Protein AF-L7VW21-F1 (afdb_monomer_lite)

Secondary structure (DSSP, 8-state):
-------------EEEEEEE-TTSSEEEEEEEETT-SSEEEEEEEEHHHHHHHHHHHTTEEEEE-TTSEEEEEESTT---EEEEEEHHHHHHHHHTTS-HHHHHHHHHHHHHHHHHHHHHHHHHHHHHS---

Structure (mmCIF, N/CA/C/O backbone):
data_AF-L7VW21-F1
#
_entry.id   AF-L7VW21-F1
#
loop_
_atom_site.group_PDB
_atom_site.id
_atom_site.type_symbol
_atom_site.label_atom_id
_atom_site.label_alt_id
_atom_site.label_comp_id
_atom_site.label_asym_id
_atom_site.label_entity_id
_atom_site.label_seq_id
_atom_site.pdbx_PDB_ins_code
_atom_site.Cartn_x
_atom_site.Cartn_y
_atom_site.Cartn_z
_atom_site.occupancy
_atom_site.B_iso_or_equiv
_atom_site.auth_seq_id
_atom_site.auth_comp_id
_atom_site.auth_asym_id
_atom_site.auth_atom_id
_atom_site.pdbx_PDB_model_num
ATOM 1 N N . MET A 1 1 ? 47.213 -26.722 -43.485 1.00 38.16 1 MET A N 1
ATOM 2 C CA . MET A 1 1 ? 46.741 -25.328 -43.385 1.00 38.16 1 MET A CA 1
ATOM 3 C C . MET A 1 1 ? 45.326 -25.397 -42.850 1.00 38.16 1 MET A C 1
ATOM 5 O O . MET A 1 1 ? 44.429 -25.732 -43.605 1.00 38.16 1 MET A O 1
ATOM 9 N N . ALA A 1 2 ? 45.167 -25.261 -41.534 1.00 38.91 2 ALA A N 1
ATOM 10 C CA . ALA A 1 2 ? 43.860 -25.207 -40.894 1.00 38.91 2 ALA A CA 1
ATOM 11 C C . ALA A 1 2 ? 43.546 -23.724 -40.696 1.00 38.91 2 ALA A C 1
ATOM 13 O O . ALA A 1 2 ? 44.190 -23.068 -39.879 1.00 38.91 2 ALA A O 1
ATOM 14 N N . GLU A 1 3 ? 42.651 -23.186 -41.522 1.00 41.03 3 GLU A N 1
ATOM 15 C CA . GLU A 1 3 ? 42.056 -21.879 -41.276 1.00 41.03 3 GLU A CA 1
ATOM 16 C C . GLU A 1 3 ? 41.240 -21.994 -39.993 1.00 41.03 3 GLU A C 1
ATOM 18 O O . GLU A 1 3 ? 40.267 -22.743 -39.911 1.00 41.03 3 GLU A O 1
ATOM 23 N N . ALA A 1 4 ? 41.701 -21.304 -38.956 1.00 46.00 4 ALA A N 1
ATOM 24 C CA . ALA A 1 4 ? 40.926 -21.103 -37.755 1.00 46.00 4 ALA A CA 1
ATOM 25 C C . ALA A 1 4 ? 39.697 -20.272 -38.143 1.00 46.00 4 ALA A C 1
ATOM 27 O O . ALA A 1 4 ? 39.808 -19.072 -38.390 1.00 46.00 4 ALA A O 1
ATOM 28 N N . MET A 1 5 ? 38.533 -20.921 -38.204 1.00 46.16 5 MET A N 1
ATOM 29 C CA . MET A 1 5 ? 37.246 -20.253 -38.039 1.00 46.16 5 MET A CA 1
ATOM 30 C C . MET A 1 5 ? 37.246 -19.626 -36.646 1.00 46.16 5 MET A C 1
ATOM 32 O O . MET A 1 5 ? 36.877 -20.250 -35.654 1.00 46.16 5 MET A O 1
ATOM 36 N N . SER A 1 6 ? 37.752 -18.400 -36.566 1.00 46.16 6 SER A N 1
ATOM 37 C CA . SER A 1 6 ? 37.501 -17.518 -35.443 1.00 46.16 6 SER A CA 1
ATOM 38 C C . SER A 1 6 ? 36.067 -17.037 -35.609 1.00 46.16 6 SER A C 1
ATOM 40 O O . SER A 1 6 ? 35.836 -15.961 -36.155 1.00 46.16 6 SER A O 1
ATOM 42 N N . ASP A 1 7 ? 35.108 -17.859 -35.182 1.00 49.16 7 ASP A N 1
ATOM 43 C CA . ASP A 1 7 ? 33.775 -17.373 -34.852 1.00 49.16 7 ASP A CA 1
ATOM 44 C C . ASP A 1 7 ? 33.966 -16.362 -33.716 1.00 49.16 7 ASP A C 1
ATOM 46 O O . ASP A 1 7 ? 34.013 -16.705 -32.533 1.00 49.16 7 ASP A O 1
ATOM 50 N N . LEU A 1 8 ? 34.168 -15.093 -34.086 1.00 49.88 8 LEU A N 1
ATOM 51 C CA . LEU A 1 8 ? 33.891 -13.979 -33.201 1.00 49.88 8 LEU A CA 1
ATOM 52 C C . LEU A 1 8 ? 32.393 -14.063 -32.908 1.00 49.88 8 LEU A C 1
ATOM 54 O O . LEU A 1 8 ? 31.567 -13.524 -33.639 1.00 49.88 8 LEU A O 1
ATOM 58 N N . THR A 1 9 ? 32.023 -14.750 -31.833 1.00 54.56 9 THR A N 1
ATOM 59 C CA . THR A 1 9 ? 30.822 -14.371 -31.098 1.00 54.56 9 THR A CA 1
ATOM 60 C C . THR A 1 9 ? 31.061 -12.949 -30.611 1.00 54.56 9 THR A C 1
ATOM 62 O O . THR A 1 9 ? 31.649 -12.745 -29.551 1.00 54.56 9 THR A O 1
ATOM 65 N N . ASP A 1 10 ? 30.671 -11.967 -31.424 1.00 63.03 10 ASP A N 1
ATOM 66 C CA . ASP A 1 10 ? 30.539 -10.581 -30.998 1.00 63.03 10 ASP A CA 1
ATOM 67 C C . ASP A 1 10 ? 29.533 -10.568 -29.845 1.00 63.03 10 ASP A C 1
ATOM 69 O O . ASP A 1 10 ? 28.317 -10.650 -30.025 1.00 63.03 10 ASP A O 1
ATOM 73 N N . THR A 1 11 ? 30.048 -10.566 -28.618 1.00 66.56 11 THR A N 1
ATOM 74 C CA . THR A 1 11 ? 29.231 -10.404 -27.418 1.00 66.56 11 THR A CA 1
ATOM 75 C C . THR A 1 11 ? 28.704 -8.977 -27.388 1.00 66.56 11 THR A C 1
ATOM 77 O O . THR A 1 11 ? 29.416 -8.047 -27.008 1.00 66.56 11 THR A O 1
ATOM 80 N N . VAL A 1 12 ? 27.443 -8.809 -27.783 1.00 71.19 12 VAL A N 1
ATOM 81 C CA . VAL A 1 12 ? 26.721 -7.542 -27.656 1.00 71.19 12 VAL A CA 1
ATOM 82 C C . VAL A 1 12 ? 26.504 -7.251 -26.172 1.00 71.19 12 VAL A C 1
ATOM 84 O O . VAL A 1 12 ? 25.857 -8.019 -25.458 1.00 71.19 12 VAL A O 1
ATOM 87 N N . GLN A 1 13 ? 27.059 -6.138 -25.690 1.00 78.25 13 GLN A N 1
ATOM 88 C CA . GLN A 1 13 ? 26.785 -5.662 -24.338 1.00 78.25 13 GLN A CA 1
ATOM 89 C C . GLN A 1 13 ? 25.401 -5.021 -24.301 1.00 78.25 13 GLN A C 1
ATOM 91 O O . GLN A 1 13 ? 25.165 -4.016 -24.968 1.00 78.25 13 GLN A O 1
ATOM 96 N N . VAL A 1 14 ? 24.504 -5.586 -23.497 1.00 81.12 14 VAL A N 1
ATOM 97 C CA . VAL A 1 14 ? 23.169 -5.037 -23.246 1.00 81.12 14 VAL A CA 1
ATOM 98 C C . VAL A 1 14 ? 23.050 -4.553 -21.807 1.00 81.12 14 VAL A C 1
ATOM 100 O O . VAL A 1 14 ? 23.640 -5.136 -20.897 1.00 81.12 14 VAL A O 1
ATOM 103 N N . GLN A 1 15 ? 22.282 -3.489 -21.595 1.00 81.00 15 GLN A N 1
ATOM 104 C CA . GLN A 1 15 ? 21.991 -2.932 -20.278 1.00 81.00 15 GLN A CA 1
ATOM 105 C C . GLN A 1 15 ? 20.484 -2.969 -20.015 1.00 81.00 15 GLN A C 1
ATOM 107 O O . GLN A 1 15 ? 19.704 -2.638 -20.914 1.00 81.00 15 GLN A O 1
ATOM 112 N N . PRO A 1 16 ? 20.058 -3.368 -18.805 1.00 79.62 16 PRO A N 1
ATOM 113 C CA . PRO A 1 16 ? 18.663 -3.283 -18.420 1.00 79.62 16 PRO A CA 1
ATOM 114 C C . PRO A 1 16 ? 18.266 -1.825 -18.185 1.00 79.62 16 PRO A C 1
ATOM 116 O O . PRO A 1 16 ? 18.934 -1.088 -17.462 1.00 79.62 16 PRO A O 1
ATOM 119 N N . GLU A 1 17 ? 17.140 -1.432 -18.762 1.00 83.50 17 GLU A N 1
ATOM 120 C CA . GLU A 1 17 ? 16.513 -0.134 -18.560 1.00 83.50 17 GLU A CA 1
ATOM 121 C C . GLU A 1 17 ? 15.079 -0.340 -18.066 1.00 83.50 17 GLU A C 1
ATOM 123 O O . GLU A 1 17 ? 14.310 -1.107 -18.649 1.00 83.50 17 GLU A O 1
ATOM 128 N N . PHE A 1 18 ? 14.707 0.377 -17.005 1.00 82.50 18 PHE A N 1
ATOM 129 C CA . PHE A 1 18 ? 13.340 0.428 -16.498 1.00 82.50 18 PHE A CA 1
ATOM 130 C C . PHE A 1 18 ? 12.856 1.869 -16.519 1.00 82.50 18 PHE A C 1
ATOM 132 O O . PHE A 1 18 ? 13.459 2.746 -15.901 1.00 82.50 18 PHE A O 1
ATOM 139 N N . ARG A 1 19 ? 11.747 2.117 -17.214 1.00 84.94 19 ARG A N 1
ATOM 140 C CA . ARG A 1 19 ? 11.143 3.449 -17.291 1.00 84.94 19 ARG A CA 1
ATOM 141 C C . ARG A 1 19 ? 9.628 3.388 -17.260 1.00 84.94 19 ARG A C 1
ATOM 143 O O . ARG A 1 19 ? 9.024 2.389 -17.646 1.00 84.94 19 ARG A O 1
ATOM 150 N N . LEU A 1 20 ? 9.013 4.482 -16.829 1.00 82.88 20 LEU A N 1
ATOM 151 C CA . LEU A 1 20 ? 7.581 4.679 -17.000 1.00 82.88 20 LEU A CA 1
ATOM 152 C C . LEU A 1 20 ? 7.296 4.951 -18.483 1.00 82.88 20 LEU A C 1
ATOM 154 O O . LEU A 1 20 ? 8.006 5.726 -19.124 1.00 82.88 20 LEU A O 1
ATOM 158 N N . ASP A 1 21 ? 6.268 4.309 -19.026 1.00 85.88 21 ASP A N 1
ATOM 159 C CA . ASP A 1 21 ? 5.797 4.589 -20.379 1.00 85.88 21 ASP A CA 1
ATOM 160 C C . ASP A 1 21 ? 5.298 6.043 -20.489 1.00 85.88 21 ASP A C 1
ATOM 162 O O . ASP A 1 21 ? 4.825 6.632 -19.514 1.00 85.88 21 ASP A O 1
ATOM 166 N N . ALA A 1 22 ? 5.354 6.621 -21.689 1.00 84.19 22 ALA A N 1
ATOM 167 C CA . ALA A 1 22 ? 4.931 7.996 -21.949 1.00 84.19 22 ALA A CA 1
ATOM 168 C C . ALA A 1 22 ? 3.450 8.234 -21.596 1.00 84.19 22 ALA A C 1
ATOM 170 O O . ALA A 1 22 ? 3.089 9.316 -21.135 1.00 84.19 22 ALA A O 1
ATOM 171 N N . SER A 1 23 ? 2.610 7.205 -21.750 1.00 84.38 23 SER A N 1
ATOM 172 C CA . SER A 1 23 ? 1.199 7.216 -21.338 1.00 84.38 23 SER A CA 1
ATOM 173 C C . SER A 1 23 ? 1.002 7.246 -19.816 1.00 84.38 23 SER A C 1
ATOM 175 O O . SER A 1 23 ? -0.074 7.593 -19.342 1.00 84.38 23 SER A O 1
ATOM 177 N N . ARG A 1 24 ? 2.031 6.880 -19.035 1.00 77.69 24 ARG A N 1
ATOM 178 C CA . ARG A 1 24 ? 1.972 6.620 -17.583 1.00 77.69 24 ARG A CA 1
ATOM 179 C C . ARG A 1 24 ? 1.017 5.493 -17.165 1.00 77.69 24 ARG A C 1
ATOM 181 O O . ARG A 1 24 ? 0.743 5.337 -15.972 1.00 77.69 24 ARG A O 1
ATOM 188 N N . GLU A 1 25 ? 0.555 4.689 -18.120 1.00 84.31 25 GLU A N 1
ATOM 189 C CA . GLU A 1 25 ? -0.331 3.537 -17.896 1.00 84.31 25 GLU A CA 1
ATOM 190 C C . GLU A 1 25 ? 0.436 2.215 -17.726 1.00 84.31 25 GLU A C 1
ATOM 192 O O . GLU A 1 25 ? -0.151 1.167 -17.453 1.00 84.31 25 GLU A O 1
ATOM 197 N N . GLY A 1 26 ? 1.759 2.235 -17.889 1.00 85.00 26 GLY A N 1
ATOM 198 C CA . GLY A 1 26 ? 2.598 1.050 -17.759 1.00 85.00 26 GLY A CA 1
ATOM 199 C C . GLY A 1 26 ? 4.071 1.378 -17.598 1.00 85.00 26 G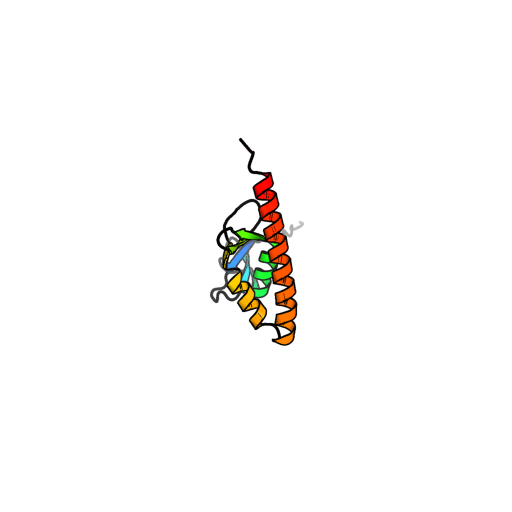LY A C 1
ATOM 200 O O . GLY A 1 26 ? 4.484 2.529 -17.717 1.00 85.00 26 GLY A O 1
ATOM 201 N N . TYR A 1 27 ? 4.856 0.340 -17.352 1.00 85.50 27 TYR A N 1
ATOM 202 C CA . TYR A 1 27 ? 6.310 0.396 -17.310 1.00 85.50 27 TYR A CA 1
ATOM 203 C C . TYR A 1 27 ? 6.882 -0.324 -18.522 1.00 85.50 27 TYR A C 1
ATOM 205 O O . TYR A 1 27 ? 6.293 -1.278 -19.031 1.00 85.50 27 TYR A O 1
ATOM 213 N N . ILE A 1 28 ? 8.039 0.126 -18.981 1.00 87.50 28 ILE A N 1
ATOM 214 C CA . ILE A 1 28 ? 8.818 -0.546 -20.010 1.00 87.50 28 ILE A CA 1
ATOM 215 C C . ILE A 1 28 ? 10.073 -1.078 -19.334 1.00 87.50 28 ILE A C 1
ATOM 217 O O . ILE A 1 28 ? 10.856 -0.299 -18.788 1.00 87.50 28 ILE A O 1
ATOM 221 N N . ALA A 1 29 ? 10.241 -2.397 -19.380 1.00 86.44 29 ALA A N 1
ATOM 222 C CA . ALA A 1 29 ? 11.517 -3.050 -19.130 1.00 86.44 29 ALA A CA 1
ATOM 223 C C . ALA A 1 29 ? 12.156 -3.346 -20.485 1.00 86.44 29 ALA A C 1
ATOM 225 O O . ALA A 1 29 ? 11.537 -4.006 -21.325 1.00 86.44 29 ALA A O 1
ATOM 226 N N . ALA A 1 30 ? 13.361 -2.842 -20.714 1.00 87.44 30 ALA A N 1
ATOM 227 C CA . ALA A 1 30 ? 14.082 -3.034 -21.961 1.00 87.44 30 ALA A CA 1
ATOM 228 C C . ALA A 1 30 ? 15.507 -3.530 -21.716 1.00 87.44 30 ALA A C 1
ATOM 230 O O . ALA A 1 30 ? 16.114 -3.227 -20.693 1.00 87.44 30 ALA A O 1
ATOM 231 N N . LEU A 1 31 ? 16.035 -4.288 -22.674 1.00 86.81 31 LEU A N 1
ATOM 232 C CA . LEU A 1 31 ? 17.468 -4.517 -22.812 1.00 86.81 31 LEU A CA 1
ATOM 233 C C . LEU A 1 31 ? 17.941 -3.687 -23.995 1.00 86.81 31 LEU A C 1
ATOM 235 O O . LEU A 1 31 ? 17.502 -3.914 -25.123 1.00 86.81 31 LEU A O 1
ATOM 239 N N . THR A 1 32 ? 18.816 -2.729 -23.733 1.00 84.69 32 THR A N 1
ATOM 240 C CA . THR A 1 32 ? 19.317 -1.785 -24.734 1.00 84.69 32 THR A CA 1
ATOM 241 C C . THR A 1 32 ? 20.790 -2.074 -24.988 1.00 84.69 32 THR A C 1
ATOM 243 O O . THR A 1 32 ? 21.536 -2.307 -24.036 1.00 84.69 32 THR A O 1
ATOM 246 N N . GLU A 1 33 ? 21.226 -2.108 -26.248 1.00 85.44 33 GLU A N 1
ATOM 247 C CA . GLU A 1 33 ? 22.655 -2.281 -26.542 1.00 85.44 33 GLU A CA 1
ATOM 248 C C . GLU A 1 33 ? 23.434 -1.065 -26.042 1.00 85.44 33 GLU A C 1
ATOM 250 O O . GLU A 1 33 ? 23.012 0.071 -26.225 1.00 85.44 33 GLU A O 1
ATOM 255 N N . ALA A 1 34 ? 24.606 -1.273 -25.450 1.00 74.12 34 ALA A N 1
ATOM 256 C CA . ALA A 1 34 ? 25.404 -0.179 -24.896 1.00 74.12 34 ALA A CA 1
ATOM 257 C C . ALA A 1 34 ? 25.810 0.877 -25.949 1.00 74.12 34 ALA A C 1
ATOM 259 O O . ALA A 1 34 ? 26.090 2.023 -25.604 1.00 74.12 34 ALA A O 1
ATOM 260 N N . SER A 1 35 ? 25.845 0.496 -27.228 1.00 76.06 35 SER A N 1
ATOM 261 C CA . SER A 1 35 ? 26.209 1.340 -28.371 1.00 76.06 35 SER A CA 1
ATOM 262 C C . SER A 1 35 ? 25.013 1.956 -29.110 1.00 76.06 35 SER A C 1
ATOM 264 O O . SER A 1 35 ? 25.224 2.768 -30.012 1.00 76.06 35 SER A O 1
ATOM 266 N N . SER A 1 36 ? 23.773 1.594 -28.765 1.00 71.25 36 SER A N 1
ATOM 267 C CA . SER A 1 36 ? 22.567 1.993 -29.499 1.00 71.25 36 SER A CA 1
ATOM 268 C C . SER A 1 36 ? 21.461 2.434 -28.550 1.00 71.25 36 SER A C 1
ATOM 270 O O . SER A 1 36 ? 21.205 1.803 -27.539 1.00 71.25 36 SER A O 1
ATOM 272 N N . ALA A 1 37 ? 20.735 3.497 -28.895 1.00 68.56 37 ALA A N 1
ATOM 273 C CA . ALA A 1 37 ? 19.559 3.918 -28.128 1.00 68.56 37 ALA A CA 1
ATOM 274 C C . ALA A 1 37 ? 18.316 3.040 -28.394 1.00 68.56 37 ALA A C 1
ATOM 276 O O . ALA A 1 37 ? 17.273 3.240 -27.767 1.00 68.56 37 ALA A O 1
ATOM 277 N N . ALA A 1 38 ? 18.390 2.108 -29.351 1.00 75.62 38 ALA A N 1
ATOM 278 C CA . ALA A 1 38 ? 17.280 1.228 -29.693 1.00 75.62 38 ALA A CA 1
ATOM 279 C C . ALA A 1 38 ? 17.290 -0.036 -28.809 1.00 75.62 38 ALA A C 1
ATOM 281 O O . ALA A 1 38 ? 18.329 -0.689 -28.694 1.00 75.62 38 ALA A O 1
ATOM 282 N N . PRO A 1 39 ? 16.150 -0.413 -28.201 1.00 78.38 39 PRO A N 1
ATOM 283 C CA . PRO A 1 39 ? 16.072 -1.615 -27.383 1.00 78.38 39 PRO A CA 1
ATOM 284 C C . PRO A 1 39 ? 16.144 -2.878 -28.253 1.00 78.38 39 PRO A C 1
ATOM 286 O O . PRO A 1 39 ? 15.435 -2.989 -29.252 1.00 78.38 39 PRO A O 1
ATOM 289 N N . VAL A 1 40 ? 16.952 -3.852 -27.829 1.00 85.00 40 VAL A N 1
ATOM 290 C CA . VAL A 1 40 ? 17.018 -5.212 -28.401 1.00 85.00 40 VAL A CA 1
ATOM 291 C C . VAL A 1 40 ? 15.719 -5.958 -28.124 1.00 85.00 40 VAL A C 1
ATOM 293 O O . VAL A 1 40 ? 15.167 -6.642 -28.982 1.00 85.00 40 VAL A O 1
ATOM 296 N N . VAL A 1 41 ? 15.214 -5.802 -26.903 1.00 85.94 41 VAL A N 1
ATOM 297 C CA . VAL A 1 41 ? 13.905 -6.290 -26.484 1.00 85.94 41 VAL A CA 1
ATOM 298 C C . VAL A 1 41 ? 13.300 -5.286 -25.519 1.00 85.94 41 VAL A C 1
ATOM 300 O O . VAL A 1 41 ? 14.001 -4.710 -24.689 1.00 85.94 41 VAL A O 1
ATOM 303 N N . ALA A 1 42 ? 11.994 -5.078 -25.629 1.00 86.94 42 ALA A N 1
ATOM 304 C CA . ALA A 1 42 ? 11.228 -4.269 -24.699 1.00 86.94 42 ALA A CA 1
ATOM 305 C C . ALA A 1 42 ? 9.908 -4.970 -24.388 1.00 86.94 42 ALA A C 1
ATOM 307 O O . ALA A 1 42 ? 9.199 -5.413 -25.293 1.00 86.94 42 ALA A O 1
ATOM 308 N N . ILE A 1 43 ? 9.573 -5.051 -23.106 1.00 88.62 43 ILE A N 1
ATOM 309 C CA . ILE A 1 43 ? 8.299 -5.577 -22.628 1.00 88.62 43 ILE A CA 1
ATOM 310 C C . ILE A 1 43 ? 7.566 -4.430 -21.948 1.00 88.62 43 ILE A C 1
ATOM 312 O O . ILE A 1 43 ? 8.090 -3.792 -21.031 1.00 88.62 43 ILE A O 1
ATOM 316 N N . ARG A 1 44 ? 6.335 -4.173 -22.399 1.00 88.81 44 ARG A N 1
ATOM 317 C CA . ARG A 1 44 ? 5.424 -3.254 -21.720 1.00 88.81 44 ARG A CA 1
ATOM 318 C C . ARG A 1 44 ? 4.649 -4.028 -20.664 1.00 88.81 44 ARG A C 1
ATOM 320 O O . ARG A 1 44 ? 3.923 -4.967 -20.978 1.00 88.81 44 ARG A O 1
ATOM 327 N N . MET A 1 45 ? 4.798 -3.604 -19.422 1.00 87.38 45 MET A N 1
ATOM 328 C CA . MET A 1 45 ? 4.107 -4.163 -18.271 1.00 87.38 45 MET A CA 1
ATOM 329 C C . MET A 1 45 ? 2.987 -3.205 -17.852 1.00 87.38 45 MET A C 1
ATOM 331 O O . MET A 1 45 ? 3.255 -2.015 -17.655 1.00 87.38 45 MET A O 1
ATOM 335 N N . PRO A 1 46 ? 1.735 -3.679 -17.718 1.00 86.31 46 PRO A N 1
ATOM 336 C CA . PRO A 1 46 ? 0.648 -2.872 -17.181 1.00 86.31 46 PRO A CA 1
ATOM 337 C C . PRO A 1 46 ? 1.000 -2.331 -15.799 1.00 86.31 46 PRO A C 1
ATOM 339 O O . PRO A 1 46 ? 1.511 -3.063 -14.947 1.00 86.31 46 PRO A O 1
ATOM 342 N N . ARG A 1 47 ? 0.688 -1.058 -15.559 1.00 82.38 47 ARG A N 1
ATOM 343 C CA . ARG A 1 47 ? 1.000 -0.399 -14.289 1.00 82.38 47 ARG A CA 1
ATOM 344 C C . ARG A 1 47 ? 0.331 -1.080 -13.100 1.00 82.38 47 ARG A C 1
ATOM 346 O O . ARG A 1 47 ? 0.960 -1.231 -12.067 1.00 82.38 47 ARG A O 1
ATOM 353 N N . SER A 1 48 ? -0.891 -1.579 -13.272 1.00 80.81 48 SER A N 1
ATOM 354 C CA . SER A 1 48 ? -1.609 -2.318 -12.228 1.00 80.81 48 SER A CA 1
ATOM 355 C C . SER A 1 48 ? -0.874 -3.572 -11.741 1.00 80.81 48 SER A C 1
ATOM 357 O O . SER A 1 48 ? -1.011 -3.935 -10.577 1.00 80.81 48 SER A O 1
ATOM 359 N N . ILE A 1 49 ? -0.089 -4.225 -12.605 1.00 79.50 49 ILE A N 1
ATOM 360 C CA . ILE A 1 49 ? 0.695 -5.414 -12.245 1.00 79.50 49 ILE A CA 1
ATOM 361 C C . ILE A 1 49 ? 1.967 -4.995 -11.509 1.00 79.50 49 ILE A C 1
ATOM 363 O O . ILE A 1 49 ? 2.251 -5.520 -10.438 1.00 79.50 49 ILE A O 1
ATOM 367 N N . VAL A 1 50 ? 2.704 -4.024 -12.057 1.00 75.81 50 VAL A N 1
ATOM 368 C CA . VAL A 1 50 ? 3.966 -3.559 -11.461 1.00 75.81 50 VAL A CA 1
ATOM 369 C C . VAL A 1 50 ? 3.720 -2.891 -10.114 1.00 75.81 50 VAL A C 1
ATOM 371 O O . VAL A 1 50 ? 4.379 -3.255 -9.148 1.00 75.81 50 VAL A O 1
ATOM 374 N N . ASP A 1 51 ? 2.744 -1.986 -10.019 1.00 75.94 51 ASP A N 1
ATOM 375 C CA . ASP A 1 51 ? 2.420 -1.284 -8.774 1.00 75.94 51 ASP A CA 1
ATOM 376 C C . ASP A 1 51 ? 2.024 -2.289 -7.690 1.00 75.94 51 ASP A C 1
ATOM 378 O O . ASP A 1 51 ? 2.515 -2.205 -6.572 1.00 75.94 51 ASP A O 1
ATOM 382 N N . ARG A 1 52 ? 1.214 -3.301 -8.025 1.00 73.00 52 ARG A N 1
ATOM 383 C CA . ARG A 1 52 ? 0.856 -4.360 -7.077 1.00 73.00 52 ARG A CA 1
ATOM 384 C C . ARG A 1 52 ? 2.080 -5.136 -6.593 1.00 73.00 52 ARG A C 1
ATOM 386 O O . ARG A 1 52 ? 2.259 -5.273 -5.390 1.00 73.00 52 ARG A O 1
ATOM 393 N N . THR A 1 53 ? 2.924 -5.620 -7.503 1.00 74.00 53 THR A N 1
ATOM 394 C CA . THR A 1 53 ? 4.125 -6.389 -7.137 1.00 74.00 53 THR A CA 1
ATOM 395 C C . THR A 1 53 ? 5.120 -5.550 -6.336 1.00 74.00 53 THR A C 1
ATOM 397 O O . THR A 1 53 ? 5.704 -6.048 -5.379 1.00 74.00 53 THR A O 1
ATOM 400 N N . VAL A 1 54 ? 5.296 -4.274 -6.688 1.00 70.81 54 VAL A N 1
ATOM 401 C CA . VAL A 1 54 ? 6.161 -3.342 -5.954 1.00 70.81 54 VAL A CA 1
ATOM 402 C C . VAL A 1 54 ? 5.601 -3.074 -4.561 1.00 70.81 54 VAL A C 1
ATOM 404 O O . VAL A 1 54 ? 6.354 -3.150 -3.600 1.00 70.81 54 VAL A O 1
ATOM 407 N N . LEU A 1 55 ? 4.298 -2.812 -4.425 1.00 66.94 55 LEU A N 1
ATOM 408 C CA . LEU A 1 55 ? 3.658 -2.586 -3.126 1.00 66.94 55 LEU A CA 1
ATOM 409 C C . LEU A 1 55 ? 3.706 -3.836 -2.235 1.00 66.94 55 LEU A C 1
ATOM 411 O O . LEU A 1 55 ? 3.964 -3.715 -1.042 1.00 66.94 55 LEU A O 1
ATOM 415 N N . GLU A 1 56 ? 3.512 -5.031 -2.799 1.00 69.81 56 GLU A N 1
ATOM 416 C CA . GLU A 1 56 ? 3.649 -6.301 -2.071 1.00 69.81 56 GLU A CA 1
ATOM 417 C C . GLU A 1 56 ? 5.102 -6.540 -1.614 1.00 69.81 56 GLU A C 1
ATOM 419 O O . GLU A 1 56 ? 5.330 -6.979 -0.488 1.00 69.81 56 GLU A O 1
ATOM 424 N N . ALA A 1 57 ? 6.093 -6.212 -2.451 1.00 68.56 57 ALA A N 1
ATOM 425 C CA . ALA A 1 57 ? 7.512 -6.372 -2.126 1.00 68.56 57 ALA A CA 1
ATOM 426 C C . ALA A 1 57 ? 8.063 -5.282 -1.187 1.00 68.56 57 ALA A C 1
ATOM 428 O O . ALA A 1 57 ? 9.022 -5.538 -0.465 1.00 68.56 57 ALA A O 1
ATOM 429 N N . ALA A 1 58 ? 7.471 -4.083 -1.180 1.00 67.19 58 ALA A N 1
ATOM 430 C CA . ALA A 1 58 ? 7.949 -2.921 -0.427 1.00 67.19 58 ALA A CA 1
ATOM 431 C C . ALA A 1 58 ? 7.743 -3.016 1.095 1.00 67.19 58 ALA A C 1
ATOM 433 O O . ALA A 1 58 ? 8.087 -2.072 1.801 1.00 67.19 58 ALA A O 1
ATOM 434 N N . GLY A 1 59 ? 7.162 -4.109 1.608 1.00 68.75 59 GLY A N 1
ATOM 435 C CA . GLY A 1 59 ? 7.007 -4.317 3.050 1.00 68.75 59 GLY A CA 1
ATOM 436 C C . GLY A 1 59 ? 6.265 -3.160 3.720 1.00 68.75 59 GLY A C 1
ATOM 437 O O . GLY A 1 59 ? 6.790 -2.522 4.632 1.00 68.75 59 GLY A O 1
ATOM 438 N N . LEU A 1 60 ? 5.071 -2.834 3.214 1.00 76.50 60 LEU A N 1
ATOM 439 C CA . LEU A 1 60 ? 4.340 -1.650 3.655 1.00 76.50 60 LEU A CA 1
ATOM 440 C C . LEU A 1 60 ? 3.966 -1.736 5.136 1.00 76.50 60 LEU A C 1
ATOM 442 O O . LEU A 1 60 ? 3.384 -2.723 5.585 1.00 76.50 60 LEU A O 1
ATOM 446 N N . THR A 1 61 ? 4.240 -0.661 5.871 1.00 78.38 61 THR A N 1
ATOM 447 C CA . THR A 1 61 ? 3.794 -0.503 7.259 1.00 78.38 61 THR A CA 1
ATOM 448 C C . THR A 1 61 ? 2.699 0.551 7.334 1.00 78.38 61 THR A C 1
ATOM 450 O O . THR A 1 61 ? 2.818 1.627 6.745 1.00 78.38 61 THR A O 1
ATOM 453 N N . LEU A 1 62 ? 1.635 0.232 8.069 1.00 81.19 62 LEU A N 1
ATOM 454 C CA . LEU A 1 62 ? 0.526 1.130 8.371 1.00 81.19 62 LEU A CA 1
ATOM 455 C C . LEU A 1 62 ? 0.682 1.661 9.796 1.00 81.19 62 LEU A C 1
ATOM 457 O O . LEU A 1 62 ? 0.843 0.881 10.733 1.00 81.19 62 LEU A O 1
ATOM 461 N N . GLU A 1 63 ? 0.580 2.974 9.964 1.00 82.94 63 GLU A N 1
ATOM 462 C CA . GLU A 1 63 ? 0.555 3.628 11.273 1.00 82.94 63 GLU A CA 1
ATOM 463 C C . GLU A 1 63 ? -0.713 4.470 11.407 1.00 82.94 63 GLU A C 1
ATOM 465 O O . GLU A 1 63 ? -1.009 5.302 10.546 1.00 82.94 63 GLU A O 1
ATOM 470 N N . LEU A 1 64 ? -1.441 4.287 12.509 1.00 83.69 64 LEU A N 1
ATOM 471 C CA . LEU A 1 64 ? -2.486 5.214 12.929 1.00 83.69 64 LEU A CA 1
ATOM 472 C C . LEU A 1 64 ? -1.844 6.339 13.748 1.00 83.69 64 LEU A C 1
ATOM 474 O O . LEU A 1 64 ? -1.351 6.107 14.852 1.00 83.69 64 LEU A O 1
ATOM 478 N N . ARG A 1 65 ? -1.864 7.558 13.212 1.00 83.62 65 ARG A N 1
ATOM 479 C CA . ARG A 1 65 ? -1.294 8.741 13.860 1.00 83.62 65 ARG A CA 1
ATOM 480 C C . ARG A 1 65 ? -2.266 9.361 14.861 1.00 83.62 65 ARG A C 1
ATOM 482 O O . ARG A 1 65 ? -3.482 9.197 14.777 1.00 83.62 65 ARG A O 1
ATOM 489 N N . ALA A 1 66 ? -1.720 10.155 15.783 1.00 79.81 66 ALA A N 1
ATOM 490 C CA . ALA A 1 66 ? -2.493 10.857 16.811 1.00 79.81 66 ALA A CA 1
ATOM 491 C C . ALA A 1 66 ? -3.506 11.876 16.248 1.00 79.81 66 ALA A C 1
ATOM 493 O O . ALA A 1 66 ? -4.463 12.227 16.932 1.00 79.81 66 ALA A O 1
ATOM 494 N N . ASP A 1 67 ? -3.313 12.340 15.010 1.00 80.50 67 ASP A N 1
ATOM 495 C CA . ASP A 1 67 ? -4.249 13.221 14.301 1.00 80.50 67 ASP A CA 1
ATOM 496 C C . ASP A 1 67 ? -5.431 12.469 13.651 1.00 80.50 67 ASP A C 1
ATOM 498 O O . ASP A 1 67 ? -6.279 13.090 13.010 1.00 80.50 67 ASP A O 1
ATOM 502 N N . GLY A 1 68 ? -5.507 11.142 13.815 1.00 76.94 68 GLY A N 1
ATOM 503 C CA . GLY A 1 68 ? -6.558 10.292 13.250 1.00 76.94 68 GLY A CA 1
ATOM 504 C C . GLY A 1 68 ? -6.347 9.926 11.777 1.00 76.94 68 GLY A C 1
ATOM 505 O O . GLY A 1 68 ? -7.250 9.368 11.142 1.00 76.94 68 GLY A O 1
ATOM 506 N N . SER A 1 69 ? -5.179 10.236 11.209 1.00 82.62 69 SER A N 1
ATOM 507 C CA . SER A 1 69 ? -4.790 9.779 9.876 1.00 82.62 69 SER A CA 1
ATOM 508 C C . SER A 1 69 ? -4.123 8.404 9.918 1.00 82.62 69 SER A C 1
ATOM 510 O O . SER A 1 69 ? -3.459 8.038 10.888 1.00 82.62 69 SER A O 1
ATOM 512 N N . VAL A 1 70 ? -4.285 7.643 8.838 1.00 85.75 70 VAL A N 1
ATOM 513 C CA . VAL A 1 70 ? -3.488 6.445 8.568 1.00 85.75 70 VAL A CA 1
ATOM 514 C C . VAL A 1 70 ? -2.391 6.825 7.585 1.00 85.75 70 VAL A C 1
ATOM 516 O O . VAL A 1 70 ? -2.676 7.336 6.499 1.00 85.75 70 VAL A O 1
ATOM 519 N N . ALA A 1 71 ? -1.141 6.599 7.976 1.00 84.25 71 ALA A N 1
ATOM 520 C CA . ALA A 1 71 ? 0.032 6.788 7.135 1.00 84.25 71 ALA A CA 1
ATOM 521 C C . ALA A 1 71 ? 0.571 5.437 6.654 1.00 84.25 71 ALA A C 1
ATOM 523 O O . ALA A 1 71 ? 0.590 4.466 7.411 1.00 84.25 71 ALA A O 1
ATOM 524 N N . VAL A 1 72 ? 1.009 5.389 5.396 1.00 82.94 72 VAL A N 1
ATOM 525 C CA . VAL A 1 72 ? 1.675 4.224 4.799 1.00 82.94 72 VAL A CA 1
ATOM 526 C C . VAL A 1 72 ? 3.141 4.562 4.557 1.00 82.94 72 VAL A C 1
ATOM 528 O O . VAL A 1 72 ? 3.447 5.605 3.969 1.00 82.94 72 VAL A O 1
ATOM 531 N N . TYR A 1 73 ? 4.030 3.657 4.951 1.00 81.06 73 TYR A N 1
ATOM 532 C CA . TYR A 1 73 ? 5.475 3.742 4.724 1.00 81.06 73 TYR A CA 1
ATOM 533 C C . TYR A 1 73 ? 5.953 2.539 3.905 1.00 81.06 73 TYR A C 1
ATOM 535 O O . TYR A 1 73 ? 5.388 1.453 4.047 1.00 81.06 73 TYR A O 1
ATOM 543 N N . ALA A 1 74 ? 6.979 2.723 3.068 1.00 73.69 74 ALA A N 1
ATOM 544 C CA . ALA A 1 74 ? 7.693 1.624 2.410 1.00 73.69 74 ALA A CA 1
ATOM 545 C C . ALA A 1 74 ? 8.948 1.278 3.212 1.00 73.69 74 ALA A C 1
ATOM 547 O O . ALA A 1 74 ? 9.839 2.113 3.299 1.00 73.69 74 ALA A O 1
ATOM 548 N N . ASP A 1 75 ? 9.004 0.044 3.716 1.00 68.50 75 ASP A N 1
ATOM 549 C CA . ASP A 1 75 ? 10.121 -0.564 4.446 1.00 68.50 75 ASP A CA 1
ATOM 550 C C . ASP A 1 75 ? 10.632 0.214 5.688 1.00 68.50 75 ASP A C 1
ATOM 552 O O . ASP A 1 75 ? 10.508 1.427 5.838 1.00 68.50 75 ASP A O 1
ATOM 556 N N . ALA A 1 76 ? 11.213 -0.504 6.647 1.00 52.31 76 ALA A N 1
ATOM 557 C CA . ALA A 1 76 ? 11.541 0.011 7.980 1.00 52.31 76 ALA A CA 1
ATOM 558 C C . ALA A 1 76 ? 12.738 0.988 8.021 1.00 52.31 76 ALA A C 1
ATOM 560 O O . ALA A 1 76 ? 13.042 1.539 9.081 1.00 52.31 76 ALA A O 1
ATOM 561 N N . ILE A 1 77 ? 13.448 1.172 6.902 1.00 55.34 77 ILE A N 1
ATOM 562 C CA . ILE A 1 77 ? 14.735 1.888 6.849 1.00 55.34 77 ILE A CA 1
ATOM 563 C C . ILE A 1 77 ? 14.566 3.347 6.404 1.00 55.34 77 ILE A C 1
ATOM 565 O O . ILE A 1 77 ? 15.328 4.203 6.853 1.00 55.34 77 ILE A O 1
ATOM 569 N N . ASP A 1 78 ? 13.563 3.648 5.575 1.00 56.19 78 ASP A N 1
ATOM 570 C CA . ASP A 1 78 ? 13.330 4.993 5.048 1.00 56.19 78 ASP A CA 1
ATOM 571 C C . ASP A 1 78 ? 11.876 5.409 5.324 1.00 56.19 78 ASP A C 1
ATOM 573 O O . ASP A 1 78 ? 10.939 5.031 4.627 1.00 56.19 78 ASP A O 1
ATOM 577 N N . LEU A 1 79 ? 11.669 6.183 6.396 1.00 57.25 79 LEU A N 1
ATOM 578 C CA . LEU A 1 79 ? 10.351 6.594 6.913 1.00 57.25 79 LEU A CA 1
ATOM 579 C C . LEU A 1 79 ? 9.666 7.673 6.048 1.00 57.25 79 LEU A C 1
ATOM 581 O O . LEU A 1 79 ? 8.916 8.520 6.546 1.00 57.25 79 LEU A O 1
ATOM 585 N N . GLY A 1 80 ? 9.915 7.667 4.740 1.00 68.56 80 GLY A N 1
ATOM 586 C CA . GLY A 1 80 ? 9.198 8.501 3.791 1.00 68.56 80 GLY A CA 1
ATOM 587 C C . GLY A 1 80 ? 7.719 8.128 3.800 1.00 68.56 80 GLY A C 1
ATOM 588 O O . GLY A 1 80 ? 7.341 7.036 3.381 1.00 68.56 80 GLY A O 1
ATOM 589 N N . THR A 1 81 ? 6.860 9.030 4.285 1.00 75.75 81 THR A N 1
ATOM 590 C CA . THR A 1 81 ? 5.406 8.835 4.196 1.00 75.75 81 THR A CA 1
ATOM 591 C C . THR A 1 81 ? 5.013 8.792 2.721 1.00 75.75 81 THR A C 1
ATOM 593 O O . THR A 1 81 ? 5.116 9.806 2.033 1.00 75.75 81 THR A O 1
ATOM 596 N N . LEU A 1 82 ? 4.550 7.638 2.238 1.00 78.94 82 LEU A N 1
ATOM 597 C CA . LEU A 1 82 ? 4.089 7.477 0.855 1.00 78.94 82 LEU A CA 1
ATOM 598 C C . LEU A 1 82 ? 2.755 8.187 0.646 1.00 78.94 82 LEU A C 1
ATOM 600 O O . LEU A 1 82 ? 2.541 8.889 -0.340 1.00 78.94 82 LEU A O 1
ATOM 604 N N . VAL A 1 83 ? 1.846 7.977 1.596 1.00 82.56 83 VAL A N 1
ATOM 605 C CA . VAL A 1 83 ? 0.516 8.568 1.609 1.00 82.56 83 VAL A CA 1
ATOM 606 C C . VAL A 1 83 ? 0.023 8.675 3.048 1.00 82.56 83 VAL A C 1
ATOM 608 O O . VAL A 1 83 ? 0.365 7.854 3.899 1.00 82.56 83 VAL A O 1
ATOM 611 N N . SER A 1 84 ? -0.780 9.698 3.316 1.00 86.00 84 SER A N 1
ATOM 612 C CA . SER A 1 84 ? -1.522 9.856 4.563 1.00 86.00 84 SER A CA 1
ATOM 613 C C . SER A 1 84 ? -2.964 10.207 4.221 1.00 86.00 84 SER A C 1
ATOM 615 O O . SER A 1 84 ? -3.216 11.107 3.415 1.00 86.00 84 SER A O 1
ATOM 617 N N . VAL A 1 85 ? -3.907 9.458 4.788 1.00 86.88 85 VAL A N 1
ATOM 618 C CA . VAL A 1 85 ? -5.342 9.623 4.532 1.00 86.88 85 VAL A CA 1
ATOM 619 C C . VAL A 1 85 ? -6.089 9.622 5.865 1.00 86.88 85 VAL A C 1
ATOM 621 O O . VAL A 1 85 ? -5.778 8.800 6.727 1.00 86.88 85 VAL A O 1
ATOM 624 N N . PRO A 1 86 ? -7.088 10.502 6.070 1.00 87.25 86 PRO A N 1
ATOM 625 C CA . PRO A 1 86 ? -7.949 10.423 7.247 1.00 87.25 86 PRO A CA 1
ATOM 626 C C . PRO A 1 86 ? -8.631 9.052 7.342 1.00 87.25 86 PRO A C 1
ATOM 628 O O . PRO A 1 86 ? -9.246 8.615 6.367 1.00 87.25 86 PRO A O 1
ATOM 631 N N . LEU A 1 87 ? -8.595 8.403 8.513 1.00 82.50 87 LEU A N 1
ATOM 632 C CA . LEU A 1 87 ? -9.229 7.090 8.709 1.00 82.50 87 LEU A CA 1
ATOM 633 C C . LEU A 1 87 ? -10.721 7.119 8.341 1.00 82.50 87 LEU A C 1
ATOM 635 O O . LEU A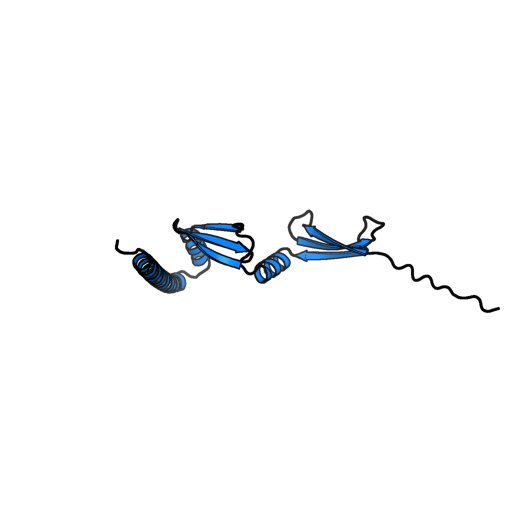 1 87 ? -11.216 6.218 7.674 1.00 82.50 87 LEU A O 1
ATOM 639 N N . VAL A 1 88 ? -11.418 8.205 8.691 1.00 80.31 88 VAL A N 1
ATOM 640 C CA . VAL A 1 88 ? -12.837 8.409 8.352 1.00 80.31 88 VAL A CA 1
ATOM 641 C C . VAL A 1 88 ? -13.107 8.325 6.848 1.00 80.31 88 VAL A C 1
ATOM 643 O O . VAL A 1 88 ? -14.145 7.817 6.432 1.00 80.31 88 VAL A O 1
ATOM 646 N N . ARG A 1 89 ? -12.163 8.785 6.020 1.00 80.25 89 ARG A N 1
ATOM 647 C CA . ARG A 1 89 ? -12.290 8.727 4.566 1.00 80.25 89 ARG A CA 1
ATOM 648 C C . ARG A 1 89 ? -12.095 7.301 4.056 1.00 80.25 89 ARG A C 1
ATOM 650 O O . ARG A 1 89 ? -12.878 6.872 3.219 1.00 80.25 89 ARG A O 1
ATOM 657 N N . LEU A 1 90 ? -11.113 6.571 4.588 1.00 83.38 90 LEU A N 1
ATOM 658 C CA . LEU A 1 90 ? -10.899 5.159 4.249 1.00 83.38 90 LEU A CA 1
ATOM 659 C C . LEU A 1 90 ? -12.121 4.306 4.609 1.00 83.38 90 LEU A C 1
ATOM 661 O O . LEU A 1 90 ? -12.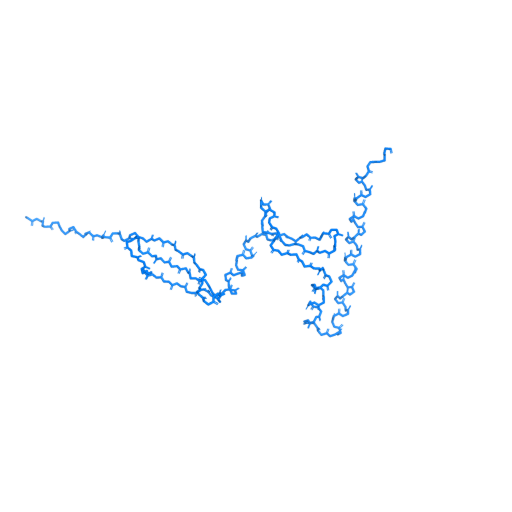551 3.482 3.810 1.00 83.38 90 LEU A O 1
ATOM 665 N N . VAL A 1 91 ? -12.720 4.548 5.779 1.00 80.19 91 VAL A N 1
ATOM 666 C CA . VAL A 1 91 ? -13.951 3.868 6.205 1.00 80.19 91 VAL A CA 1
ATOM 667 C C . VAL A 1 91 ? -15.111 4.206 5.270 1.00 80.19 91 VAL A C 1
ATOM 669 O O . VAL A 1 91 ? -15.800 3.304 4.810 1.00 80.19 91 VAL A O 1
ATOM 672 N N . ALA A 1 92 ? -15.311 5.482 4.931 1.00 78.62 92 ALA A N 1
ATOM 673 C CA . ALA A 1 92 ? -16.368 5.882 4.003 1.00 78.62 92 ALA A CA 1
ATOM 674 C C . ALA A 1 92 ? -16.198 5.255 2.605 1.00 78.62 92 ALA A C 1
ATOM 676 O O . AL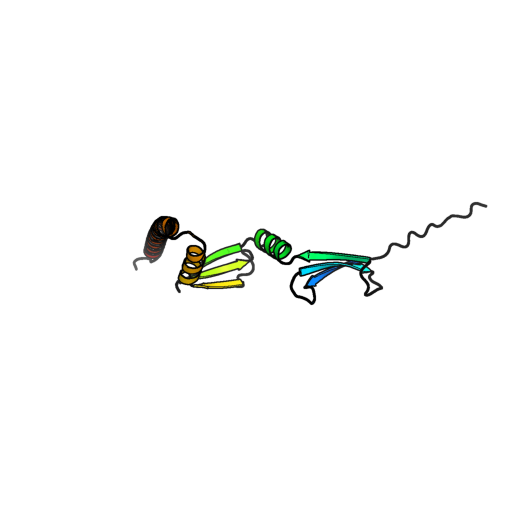A A 1 92 ? -17.174 4.789 2.021 1.00 78.62 92 ALA A O 1
ATOM 677 N N . GLU A 1 93 ? -14.969 5.213 2.081 1.00 81.69 93 GLU A N 1
ATOM 678 C CA . GLU A 1 93 ? -14.654 4.584 0.792 1.00 81.69 93 GLU A CA 1
ATOM 679 C C . GLU A 1 93 ? -14.861 3.061 0.831 1.00 81.69 93 GLU A C 1
ATOM 681 O O . GLU A 1 93 ? -15.395 2.500 -0.123 1.00 81.69 93 GLU A O 1
ATOM 686 N N . ALA A 1 94 ? -14.504 2.397 1.935 1.00 78.31 94 ALA A N 1
ATOM 687 C CA . ALA A 1 94 ? -14.746 0.967 2.116 1.00 78.31 94 ALA A CA 1
ATOM 688 C C . ALA A 1 94 ? -16.246 0.644 2.173 1.00 78.31 94 ALA A C 1
ATOM 690 O O . ALA A 1 94 ? -16.704 -0.282 1.511 1.00 78.31 94 ALA A O 1
ATOM 691 N N . LEU A 1 95 ? -17.031 1.439 2.904 1.00 76.00 95 LEU A N 1
ATOM 692 C CA . LEU A 1 95 ? -18.476 1.228 3.031 1.00 76.00 95 LEU A CA 1
ATOM 693 C C . LEU A 1 95 ? -19.236 1.479 1.734 1.00 76.00 95 LEU A C 1
ATOM 695 O O . LEU A 1 95 ? -20.258 0.848 1.501 1.00 76.00 95 LEU A O 1
ATOM 699 N N . ALA A 1 96 ? -18.732 2.361 0.869 1.00 80.62 96 ALA A N 1
ATOM 700 C CA . ALA A 1 96 ? -19.322 2.592 -0.446 1.00 80.62 96 ALA A CA 1
ATOM 701 C C . ALA A 1 96 ? -19.245 1.364 -1.379 1.00 80.62 96 ALA A C 1
ATOM 703 O O . ALA A 1 96 ? -19.912 1.352 -2.409 1.00 80.62 96 ALA A O 1
ATOM 704 N N . GLN A 1 97 ? -18.429 0.359 -1.042 1.00 80.62 97 GLN A N 1
ATOM 705 C CA . GLN A 1 97 ? -18.235 -0.868 -1.824 1.00 80.62 97 GLN A CA 1
ATOM 706 C C . GLN A 1 97 ? -19.069 -2.052 -1.305 1.00 80.62 97 GLN A C 1
ATOM 708 O O . GLN A 1 97 ? -19.027 -3.124 -1.905 1.00 80.62 97 GLN A O 1
ATOM 713 N N . ILE A 1 98 ? -19.776 -1.889 -0.181 1.00 79.50 98 ILE A N 1
ATOM 714 C CA . ILE A 1 98 ? -20.488 -2.966 0.516 1.00 79.50 98 ILE A CA 1
ATOM 715 C C . ILE A 1 98 ? -21.992 -2.689 0.451 1.00 79.50 98 ILE A C 1
ATOM 717 O O . ILE A 1 98 ? -22.426 -1.537 0.531 1.00 79.50 98 ILE A O 1
ATOM 721 N N . GLU A 1 99 ? -22.797 -3.743 0.324 1.00 77.31 99 GLU A N 1
ATOM 722 C CA . GLU A 1 99 ? -24.251 -3.614 0.401 1.00 77.31 99 GLU A CA 1
ATOM 723 C C . GLU A 1 99 ? -24.678 -3.069 1.783 1.00 77.31 99 GLU A C 1
ATOM 725 O O . GLU A 1 99 ? -24.071 -3.413 2.803 1.00 77.31 99 GLU A O 1
ATOM 730 N N . PRO A 1 100 ? -25.730 -2.232 1.871 1.00 74.88 100 PRO A N 1
ATOM 731 C CA . PRO A 1 100 ? -26.056 -1.484 3.092 1.00 74.88 100 PRO A CA 1
ATOM 732 C C . PRO A 1 100 ? -26.273 -2.353 4.338 1.00 74.88 100 PRO A C 1
ATOM 734 O O . PRO A 1 100 ? -25.984 -1.925 5.454 1.00 74.88 100 PRO A O 1
ATOM 737 N N . GLU A 1 101 ? -26.795 -3.564 4.156 1.00 75.50 101 GLU A N 1
ATOM 738 C CA . GLU A 1 101 ? -27.107 -4.503 5.238 1.00 75.50 101 GLU A CA 1
ATOM 739 C C . GLU A 1 101 ? -25.839 -5.155 5.817 1.00 75.50 101 GLU A C 1
ATOM 741 O O . GLU A 1 101 ? -25.718 -5.299 7.034 1.00 75.50 101 GLU A O 1
ATOM 746 N N . GLU A 1 102 ? -24.858 -5.469 4.969 1.00 73.94 102 GLU A N 1
ATOM 747 C CA . GLU A 1 102 ? -23.549 -5.995 5.377 1.00 73.94 102 GLU A CA 1
ATOM 748 C C . GLU A 1 102 ? -22.667 -4.893 5.981 1.00 73.94 102 GLU A C 1
ATOM 750 O O . GLU A 1 102 ? -21.965 -5.115 6.971 1.00 73.94 102 GLU A O 1
ATOM 755 N N . ALA A 1 103 ? -22.771 -3.670 5.451 1.00 71.69 103 ALA A N 1
ATOM 756 C CA . ALA A 1 103 ? -22.011 -2.515 5.914 1.00 71.69 103 ALA A CA 1
ATOM 757 C C . ALA A 1 103 ? -22.237 -2.216 7.406 1.00 71.69 103 ALA A C 1
ATOM 759 O O . ALA A 1 103 ? -21.290 -1.858 8.104 1.00 71.69 103 ALA A O 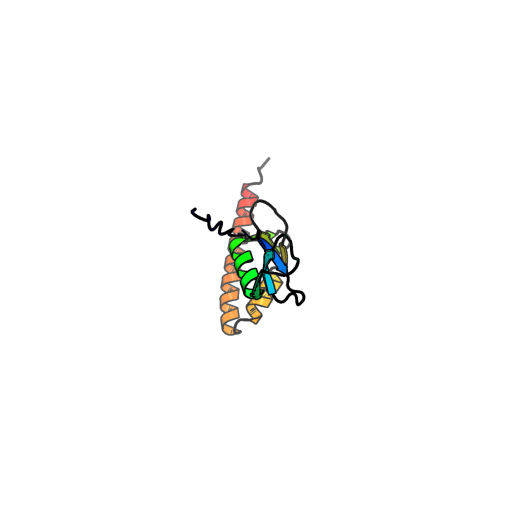1
ATOM 760 N N . VAL A 1 104 ? -23.461 -2.393 7.921 1.00 75.31 104 VAL A N 1
ATOM 761 C CA . VAL A 1 104 ? -23.790 -2.168 9.343 1.00 75.31 104 VAL A CA 1
ATOM 762 C C . VAL A 1 104 ? -23.078 -3.172 10.258 1.00 75.31 104 VAL A C 1
ATOM 764 O O . VAL A 1 104 ? -22.548 -2.786 11.303 1.00 75.31 104 VAL A O 1
ATOM 767 N N . GLN A 1 105 ? -23.042 -4.448 9.871 1.00 76.38 105 GLN A N 1
ATOM 768 C CA . GLN A 1 105 ? -22.410 -5.522 10.644 1.00 76.38 105 GLN A CA 1
ATOM 769 C C . GLN A 1 105 ? -20.876 -5.372 10.670 1.00 76.38 105 GLN A C 1
ATOM 771 O O . GLN A 1 105 ? -20.245 -5.501 11.725 1.00 76.38 105 GLN A O 1
ATOM 776 N N . GLU A 1 106 ? -20.282 -5.051 9.519 1.00 74.31 106 GLU A N 1
ATOM 777 C CA . GLU A 1 106 ? -18.842 -4.800 9.380 1.00 74.31 106 GLU A CA 1
ATOM 778 C C . GLU A 1 106 ? -18.418 -3.534 10.144 1.00 74.31 106 GLU A C 1
ATOM 780 O O . GLU A 1 106 ? -17.425 -3.544 10.877 1.00 74.31 106 GLU A O 1
ATOM 785 N N . LEU A 1 107 ? -19.222 -2.463 10.082 1.00 74.50 107 LEU A N 1
ATOM 786 C CA . LEU A 1 107 ? -19.009 -1.244 10.872 1.00 74.50 107 LEU A CA 1
ATOM 787 C C . LEU A 1 107 ? -18.984 -1.520 12.373 1.00 74.50 107 LEU A C 1
ATOM 789 O O . LEU A 1 107 ? -18.093 -1.032 13.064 1.00 74.50 107 LEU A O 1
ATOM 793 N N . ALA A 1 108 ? -19.948 -2.285 12.889 1.00 76.75 108 ALA A N 1
ATOM 794 C CA . ALA A 1 108 ? -20.016 -2.594 14.316 1.00 76.75 108 ALA A CA 1
ATOM 795 C C . ALA A 1 108 ? -18.765 -3.351 14.795 1.00 76.75 108 ALA A C 1
ATOM 797 O O . ALA A 1 108 ? -18.214 -3.052 15.860 1.00 76.75 108 ALA A O 1
ATOM 798 N N . SER A 1 109 ? -18.284 -4.294 13.982 1.00 77.81 109 SER A N 1
ATOM 799 C CA . SER A 1 109 ? -17.064 -5.062 14.251 1.00 77.81 109 SER A CA 1
ATOM 800 C C . SER A 1 109 ? -15.824 -4.164 14.255 1.00 77.81 109 SER A C 1
ATOM 802 O O . SER A 1 109 ? -15.009 -4.231 15.178 1.00 77.81 109 SER A O 1
ATOM 804 N N . LEU A 1 110 ? -15.716 -3.266 13.273 1.00 77.56 110 LEU A N 1
ATOM 805 C CA . LEU A 1 110 ? -14.613 -2.315 13.164 1.00 77.56 110 LEU A CA 1
ATOM 806 C C . LEU A 1 110 ? -14.591 -1.307 14.321 1.00 77.56 110 LEU A C 1
ATOM 808 O O . LEU A 1 110 ? -13.531 -1.064 14.895 1.00 77.56 110 LEU A O 1
ATOM 812 N N . VAL A 1 111 ? -15.746 -0.742 14.685 1.00 79.25 111 VAL A N 1
ATOM 813 C CA . VAL A 1 111 ? -15.872 0.180 15.827 1.00 79.25 111 VAL A CA 1
ATOM 814 C C . VAL A 1 111 ? -15.408 -0.507 17.108 1.00 79.25 111 VAL A C 1
ATOM 816 O O . VAL A 1 111 ? -14.568 0.037 17.818 1.00 79.25 111 VAL A O 1
ATOM 819 N N . THR A 1 112 ? -15.867 -1.737 17.348 1.00 81.75 112 THR A N 1
ATOM 820 C CA . THR A 1 112 ? -15.468 -2.520 18.525 1.00 81.75 112 THR A CA 1
ATOM 821 C C . THR A 1 112 ? -13.952 -2.743 18.567 1.00 81.75 112 THR A C 1
ATOM 823 O O . THR A 1 112 ? -13.321 -2.557 19.607 1.00 81.75 112 THR A O 1
ATOM 826 N N . ALA A 1 113 ? -13.345 -3.117 17.437 1.00 77.56 113 ALA A N 1
ATOM 827 C CA . ALA A 1 113 ? -11.903 -3.337 17.353 1.00 77.56 113 ALA A CA 1
ATOM 828 C C . ALA A 1 113 ? -11.102 -2.043 17.593 1.00 77.56 113 ALA A C 1
ATOM 830 O O . ALA A 1 113 ? -10.087 -2.066 18.292 1.00 77.56 113 ALA A O 1
ATOM 831 N N . LEU A 1 114 ? -11.570 -0.908 17.063 1.00 77.00 114 LEU A N 1
ATOM 832 C CA . LEU A 1 114 ? -10.938 0.399 17.260 1.00 77.00 114 LEU A CA 1
ATOM 833 C C . LEU A 1 114 ? -11.044 0.880 18.709 1.00 77.00 114 LEU A C 1
ATOM 835 O O . LEU A 1 114 ? -10.060 1.379 19.251 1.00 77.00 114 LEU A O 1
ATOM 839 N N . GLU A 1 115 ? -12.196 0.703 19.355 1.00 78.19 115 GLU A N 1
ATOM 840 C CA . GLU A 1 115 ? -12.378 1.036 20.772 1.00 78.19 115 GLU A CA 1
ATOM 841 C C . GLU A 1 115 ? -11.441 0.214 21.667 1.00 78.19 115 GLU A C 1
ATOM 843 O O . GLU A 1 115 ? -10.794 0.765 22.559 1.00 78.19 115 GLU A O 1
ATOM 848 N N . GLN A 1 116 ? -11.301 -1.087 21.393 1.00 80.12 116 GLN A N 1
ATOM 849 C CA . GLN A 1 116 ? -10.368 -1.957 22.113 1.00 80.12 116 GLN A CA 1
ATOM 850 C C . GLN A 1 116 ? -8.909 -1.545 21.894 1.00 80.12 116 GLN A C 1
ATOM 852 O O . GLN A 1 116 ? -8.143 -1.452 22.854 1.00 80.12 116 GLN A O 1
ATOM 857 N N . ALA A 1 117 ? -8.523 -1.266 20.646 1.00 72.19 117 ALA A N 1
ATOM 858 C CA . ALA A 1 117 ? -7.176 -0.811 20.319 1.00 72.19 117 ALA A CA 1
ATOM 859 C C . ALA A 1 117 ? -6.853 0.534 20.989 1.00 72.19 117 ALA A C 1
ATOM 861 O O . ALA A 1 117 ? -5.761 0.707 21.531 1.00 72.19 117 ALA A O 1
ATOM 862 N N . LEU A 1 118 ? -7.813 1.465 21.016 1.00 75.62 118 LEU A N 1
ATOM 863 C CA . LEU A 1 118 ? -7.666 2.751 21.692 1.00 75.62 118 LEU A CA 1
ATOM 864 C C . LEU A 1 118 ? -7.507 2.576 23.206 1.00 75.62 118 LEU A C 1
ATOM 866 O O . LEU A 1 118 ? -6.617 3.190 23.792 1.00 75.62 118 LEU A O 1
ATOM 870 N N . ALA A 1 119 ? -8.324 1.728 23.832 1.00 79.06 119 ALA A N 1
ATOM 871 C CA . ALA A 1 119 ? -8.226 1.444 25.262 1.00 79.06 119 ALA A CA 1
ATOM 872 C C . ALA A 1 119 ? -6.862 0.834 25.631 1.00 79.06 119 ALA A C 1
ATOM 874 O O . ALA A 1 119 ? -6.243 1.253 26.609 1.00 79.06 119 ALA A O 1
ATOM 875 N N . LEU A 1 120 ? -6.354 -0.101 24.819 1.00 78.12 120 LEU A N 1
ATOM 876 C CA . LEU A 1 120 ? -5.021 -0.686 24.995 1.00 78.12 120 LEU A CA 1
ATOM 877 C C . LEU A 1 120 ? -3.911 0.360 24.848 1.00 78.12 120 LEU A C 1
ATOM 879 O O . LEU A 1 120 ? -3.010 0.423 25.683 1.00 78.12 120 LEU A O 1
ATOM 883 N N . ALA A 1 121 ? -3.990 1.212 23.824 1.00 69.06 121 ALA A N 1
ATOM 884 C CA . ALA A 1 121 ? -3.013 2.275 23.607 1.00 69.06 121 ALA A CA 1
ATOM 885 C C . ALA A 1 121 ? -3.004 3.296 24.758 1.00 69.06 121 ALA A C 1
ATOM 887 O O . ALA A 1 121 ? -1.940 3.733 25.197 1.00 69.06 121 ALA A O 1
ATOM 888 N N . GLN A 1 122 ? -4.181 3.652 25.282 1.00 77.12 122 GLN A N 1
ATOM 889 C CA . GLN A 1 122 ? -4.314 4.521 26.453 1.00 77.12 122 GLN A CA 1
ATOM 890 C C . GLN A 1 122 ? -3.708 3.876 27.702 1.00 77.12 122 GLN A C 1
ATOM 892 O O . GLN A 1 122 ? -2.921 4.521 28.390 1.00 77.12 122 GLN A O 1
ATOM 897 N N . GLN A 1 123 ? -4.007 2.600 27.955 1.00 84.19 123 GLN A N 1
ATOM 898 C CA . GLN A 1 123 ? -3.459 1.860 29.091 1.00 84.19 123 GLN A CA 1
ATOM 899 C C . GLN A 1 123 ? -1.928 1.771 29.035 1.00 84.19 123 GLN A C 1
ATOM 901 O O . GLN A 1 123 ? -1.261 1.951 30.054 1.00 84.19 123 GLN A O 1
ATOM 906 N N . GLU A 1 124 ? -1.364 1.516 27.855 1.00 75.38 124 GLU A N 1
ATOM 907 C CA . GLU A 1 124 ? 0.084 1.439 27.670 1.00 75.38 124 GLU A CA 1
ATOM 908 C C . GLU A 1 124 ? 0.750 2.811 27.844 1.00 75.38 124 GLU A C 1
ATOM 910 O O . GLU A 1 124 ? 1.775 2.924 28.515 1.00 75.38 124 GLU A O 1
ATOM 915 N N . ARG A 1 125 ? 0.132 3.884 27.336 1.00 72.31 125 ARG A N 1
ATOM 916 C CA . ARG A 1 125 ? 0.602 5.255 27.575 1.00 72.31 125 ARG A CA 1
ATOM 917 C C . ARG 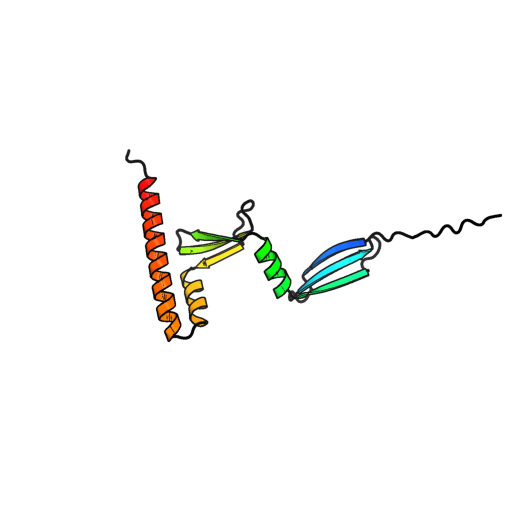A 1 125 ? 0.595 5.597 29.064 1.00 72.31 125 ARG A C 1
ATOM 919 O O . ARG A 1 125 ? 1.586 6.112 29.573 1.00 72.31 125 ARG A O 1
ATOM 926 N N . ASP A 1 126 ? -0.493 5.299 29.766 1.00 80.81 126 ASP A N 1
ATOM 927 C CA . ASP A 1 126 ? -0.626 5.598 31.193 1.00 80.81 126 ASP A CA 1
ATOM 928 C C . ASP A 1 126 ? 0.362 4.765 32.037 1.00 80.81 126 ASP A C 1
ATOM 930 O O . ASP A 1 126 ? 0.842 5.230 33.068 1.00 80.81 126 ASP A O 1
ATOM 934 N N . ARG A 1 127 ? 0.752 3.572 31.562 1.00 77.12 127 ARG A N 1
ATOM 935 C CA . ARG A 1 127 ? 1.815 2.738 32.150 1.00 77.12 127 ARG A CA 1
ATOM 936 C C . ARG A 1 127 ? 3.223 3.316 31.953 1.00 77.12 127 ARG A C 1
ATOM 938 O O . ARG A 1 127 ? 4.098 3.074 32.783 1.00 77.12 127 ARG A O 1
ATOM 945 N N . GLN A 1 128 ? 3.451 4.046 30.863 1.00 72.00 128 GLN A N 1
ATOM 946 C CA . GLN A 1 128 ? 4.751 4.625 30.504 1.00 72.00 128 GLN A CA 1
ATOM 947 C C . GLN A 1 128 ? 5.005 6.011 31.115 1.00 72.00 128 GLN A C 1
ATOM 949 O O . GLN A 1 128 ? 6.139 6.485 31.066 1.00 72.00 128 GLN A O 1
ATOM 954 N N . ILE A 1 129 ? 3.999 6.658 31.715 1.00 59.50 129 ILE A N 1
ATOM 955 C CA . ILE A 1 129 ? 4.180 7.904 32.472 1.00 59.50 129 ILE A CA 1
ATOM 956 C C . ILE A 1 129 ? 4.660 7.537 33.890 1.00 59.50 129 ILE A C 1
ATOM 958 O O . ILE A 1 129 ? 3.877 6.997 34.673 1.00 59.50 129 ILE A O 1
ATOM 962 N N . PRO A 1 130 ? 5.925 7.807 34.270 1.00 50.28 130 PRO A N 1
ATOM 963 C CA . PRO A 1 130 ? 6.374 7.550 35.627 1.00 50.28 130 PRO A CA 1
ATOM 964 C C . PRO A 1 130 ? 5.699 8.552 36.570 1.00 50.28 130 PRO A C 1
ATOM 966 O O . PRO A 1 130 ? 5.776 9.765 36.367 1.00 50.28 130 PRO A O 1
ATOM 969 N N . HIS A 1 131 ? 5.040 8.046 37.612 1.00 54.47 131 HIS A N 1
ATOM 970 C CA . HIS A 1 131 ? 4.633 8.864 38.749 1.00 54.47 131 HIS A CA 1
ATOM 971 C C . HIS A 1 131 ? 5.900 9.378 39.449 1.00 54.47 131 HIS A C 1
ATOM 973 O O . HIS A 1 131 ? 6.530 8.648 40.214 1.00 54.47 131 HIS A O 1
ATOM 979 N N . THR A 1 132 ? 6.278 10.617 39.140 1.00 43.38 132 THR A N 1
ATOM 980 C CA . THR A 1 132 ? 7.209 11.431 39.939 1.00 43.38 132 THR A CA 1
ATOM 981 C C . THR A 1 132 ? 6.423 12.473 40.706 1.00 43.38 132 THR A C 1
ATOM 983 O O . THR A 1 132 ? 5.480 13.036 40.105 1.00 43.38 132 THR A O 1
#

Foldseek 3Di:
DDPPPPPPPVPFDWDWDWDQDPVNQWIKTFTCGPVDPDGPDIDTGGPVVVVVVCVVVQPWDWDQDPVQWIFIAGDPPDRPGPDIDRPVVVLVVVLVVDDPVVNVVVVVVVVVVVVVVVVVVVVVVVVPDDDD

pLDDT: mean 75.06, std 11.45, range [38.16, 88.81]

Organism: NCBI:txid1256589

Sequence (132 aa):
MAEAMSDLTDTVQVQPEFRLDASREGYIAALTEASSAAPVVAIRMPRSIVDRTVLEAAGLTLELRADGSVAVYADAIDLGTLVSVPLVRLVAEALAQIEPEEAVQELASLVTALEQALALAQQERDRQIPHT

Radius of gyration: 26.51 Å; chains: 1; bounding box: 74×38×83 Å